Protein AF-A0A3A5AEU1-F1 (afdb_monomer_lite)

Secondary structure (DSSP, 8-state):
-BHHHHHHHHHHHHHHHS-HHHHHHHHHHHHHHHHHHTTSBGGG--HHHHHHHHHHHTTT-S--

Radius of gyration: 13.21 Å; chains: 1; bounding box: 23×36×28 Å

Foldseek 3Di:
DFPLVVLVVVLVVCVVPHDPVVSVVSCVVVVLVCVPGRGHDPVPQDPVNVVVSVCVVCPPVPDD

Sequence (64 aa):
MQVSRVAAIWLEYHRSHSRENTLKSYEAALNPFLAEFANRQIGEISTEEVLSFLNRVTEGRKPQ

Structure (mmCIF, N/CA/C/O backbone):
data_AF-A0A3A5AEU1-F1
#
_entry.id   AF-A0A3A5AEU1-F1
#
loop_
_atom_site.group_PDB
_atom_site.id
_atom_site.type_symbol
_atom_site.label_atom_id
_atom_site.label_alt_id
_atom_site.label_comp_id
_atom_site.label_asym_id
_atom_site.label_entity_id
_atom_site.label_seq_id
_atom_site.pdbx_PDB_ins_code
_atom_site.Cartn_x
_atom_site.Cartn_y
_atom_site.Cartn_z
_atom_site.occupancy
_atom_site.B_iso_or_equiv
_atom_site.auth_seq_id
_atom_site.auth_comp_id
_atom_site.auth_asym_id
_atom_site.auth_atom_id
_atom_site.pdbx_PDB_model_num
ATOM 1 N N . MET A 1 1 ? -1.707 -16.385 -1.427 1.00 92.19 1 MET A N 1
ATOM 2 C CA . MET A 1 1 ? -0.317 -15.953 -1.704 1.00 92.19 1 MET A CA 1
ATOM 3 C C . MET A 1 1 ? 0.072 -14.961 -0.624 1.00 92.19 1 MET A C 1
ATOM 5 O O . MET A 1 1 ? -0.762 -14.123 -0.293 1.00 92.19 1 MET A O 1
ATOM 9 N N . GLN A 1 2 ? 1.286 -15.066 -0.070 1.00 97.44 2 GLN A N 1
ATOM 10 C CA . GLN A 1 2 ? 1.758 -14.109 0.935 1.00 97.44 2 GLN A CA 1
ATOM 11 C C . GLN A 1 2 ? 1.826 -12.698 0.354 1.00 97.44 2 GLN A C 1
ATOM 13 O O . GLN A 1 2 ? 2.243 -12.521 -0.794 1.00 97.44 2 GLN A O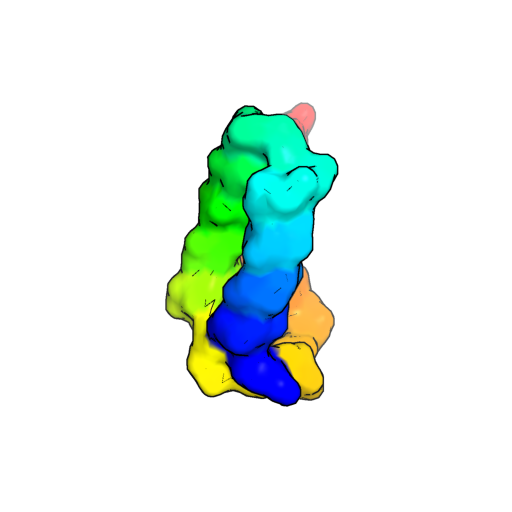 1
ATOM 18 N N . VAL A 1 3 ? 1.441 -11.711 1.155 1.00 97.88 3 VAL A N 1
ATOM 19 C CA . VAL A 1 3 ? 1.390 -10.300 0.756 1.00 97.88 3 VAL A CA 1
ATOM 20 C C . VAL A 1 3 ? 2.751 -9.801 0.286 1.00 97.88 3 VAL A C 1
ATOM 22 O O . VAL A 1 3 ? 2.831 -9.190 -0.775 1.00 97.88 3 VAL A O 1
ATOM 25 N N . SER A 1 4 ? 3.828 -10.128 1.005 1.00 97.81 4 SER A N 1
ATOM 26 C CA . SER A 1 4 ? 5.205 -9.791 0.613 1.00 97.81 4 SER A CA 1
ATOM 27 C C . SER A 1 4 ? 5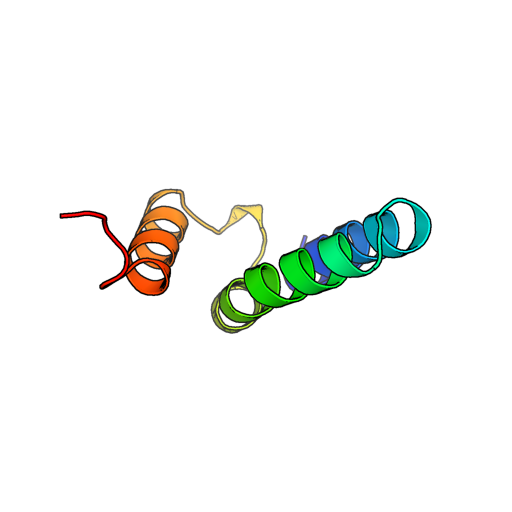.548 -10.253 -0.808 1.00 97.81 4 SER A C 1
ATOM 29 O O . SER A 1 4 ? 6.144 -9.511 -1.589 1.00 97.81 4 SER A O 1
ATOM 31 N N . ARG A 1 5 ? 5.106 -11.458 -1.183 1.00 97.88 5 ARG A N 1
ATOM 32 C CA . ARG A 1 5 ? 5.319 -12.021 -2.520 1.00 97.88 5 ARG A CA 1
ATOM 33 C C . ARG A 1 5 ? 4.477 -11.324 -3.586 1.00 97.88 5 ARG A C 1
ATOM 35 O O . ARG A 1 5 ? 4.993 -11.051 -4.665 1.00 97.88 5 ARG A O 1
ATOM 42 N N . VAL A 1 6 ? 3.208 -11.026 -3.296 1.00 96.69 6 VAL A N 1
ATOM 43 C CA . VAL A 1 6 ? 2.337 -10.273 -4.220 1.00 96.69 6 VAL A CA 1
ATOM 44 C C . VAL A 1 6 ? 2.923 -8.888 -4.484 1.00 96.69 6 VAL A C 1
ATOM 46 O O . VAL A 1 6 ? 3.038 -8.467 -5.632 1.00 96.69 6 VAL A O 1
ATOM 49 N N . ALA A 1 7 ? 3.345 -8.210 -3.421 1.00 97.31 7 ALA A N 1
ATOM 50 C CA . ALA A 1 7 ? 3.905 -6.873 -3.474 1.00 97.31 7 ALA A CA 1
ATOM 51 C C . ALA A 1 7 ? 5.218 -6.827 -4.274 1.00 97.31 7 ALA A C 1
ATOM 53 O O . ALA A 1 7 ? 5.410 -5.916 -5.073 1.00 97.31 7 ALA A O 1
ATOM 54 N N . ALA A 1 8 ? 6.079 -7.842 -4.134 1.00 97.31 8 ALA A N 1
ATOM 55 C CA . ALA A 1 8 ? 7.295 -7.969 -4.935 1.00 97.31 8 ALA A CA 1
ATOM 56 C C . ALA A 1 8 ? 6.997 -8.143 -6.435 1.00 97.31 8 ALA A C 1
ATOM 58 O O . ALA A 1 8 ? 7.609 -7.465 -7.255 1.00 97.31 8 ALA A O 1
ATOM 59 N N . ILE A 1 9 ? 6.034 -9.002 -6.796 1.00 97.50 9 ILE A N 1
ATOM 60 C CA . ILE A 1 9 ? 5.619 -9.203 -8.198 1.00 97.50 9 ILE A CA 1
ATOM 61 C C . ILE A 1 9 ? 5.068 -7.899 -8.786 1.00 97.50 9 ILE A C 1
ATOM 63 O O . ILE A 1 9 ? 5.427 -7.512 -9.897 1.00 97.50 9 ILE A O 1
ATOM 67 N N . TRP A 1 10 ? 4.210 -7.212 -8.032 1.00 97.38 10 TRP A N 1
ATOM 68 C CA . TRP A 1 10 ? 3.613 -5.950 -8.455 1.00 97.38 10 TRP A CA 1
ATOM 69 C C . TRP A 1 10 ? 4.659 -4.835 -8.608 1.00 97.38 10 TRP A C 1
ATOM 71 O O . TRP A 1 10 ? 4.652 -4.116 -9.606 1.00 97.38 10 TRP A O 1
ATOM 81 N N . LEU A 1 11 ? 5.605 -4.717 -7.671 1.00 97.50 11 LEU A N 1
ATOM 82 C CA . LEU A 1 11 ? 6.660 -3.706 -7.744 1.00 97.50 11 LEU A CA 1
ATOM 83 C C . LEU A 1 11 ? 7.631 -3.980 -8.899 1.00 97.50 11 LEU A C 1
ATOM 85 O O . LEU A 1 11 ? 8.040 -3.043 -9.580 1.00 97.50 11 LEU A O 1
ATOM 89 N N . GLU A 1 12 ? 7.958 -5.247 -9.161 1.00 97.94 12 GLU A N 1
ATOM 90 C CA . GLU A 1 12 ? 8.809 -5.630 -10.291 1.00 97.94 12 GLU A CA 1
ATOM 91 C C . GLU A 1 12 ? 8.178 -5.242 -11.632 1.00 97.94 12 GLU A C 1
ATOM 93 O O . GLU A 1 12 ? 8.854 -4.677 -12.490 1.00 97.94 12 GLU A O 1
ATOM 98 N N . TYR A 1 13 ? 6.862 -5.429 -11.785 1.00 97.94 13 TYR A N 1
ATOM 99 C CA . TYR A 1 13 ? 6.145 -4.915 -12.952 1.00 97.94 13 TYR A CA 1
ATOM 100 C C . TYR A 1 13 ? 6.350 -3.403 -13.104 1.00 97.94 13 TYR A C 1
ATOM 102 O O . TYR A 1 13 ? 6.726 -2.927 -14.175 1.00 97.94 13 TYR A O 1
ATOM 110 N N . HIS A 1 14 ? 6.170 -2.631 -12.035 1.00 98.00 14 HIS A N 1
ATOM 111 C CA . HIS A 1 14 ? 6.326 -1.183 -12.123 1.00 98.00 14 HIS A CA 1
ATOM 112 C C . HIS A 1 14 ? 7.772 -0.741 -12.368 1.00 98.00 14 HIS A C 1
ATOM 114 O O . HIS A 1 14 ? 7.967 0.298 -13.000 1.00 98.00 14 HIS A O 1
ATOM 120 N N . ARG A 1 15 ? 8.787 -1.512 -11.952 1.00 97.44 15 ARG A N 1
ATOM 121 C CA . ARG A 1 15 ? 10.202 -1.167 -12.197 1.00 97.44 15 ARG A CA 1
ATOM 122 C C . ARG A 1 15 ? 10.521 -1.044 -13.679 1.00 97.44 15 ARG A C 1
ATOM 124 O O . ARG A 1 15 ? 11.290 -0.168 -14.059 1.00 97.44 15 ARG A O 1
ATOM 131 N N . SER A 1 16 ? 9.906 -1.879 -14.512 1.00 97.25 16 SER A N 1
ATOM 132 C CA . SER A 1 16 ? 10.115 -1.847 -15.964 1.00 97.25 16 SER A CA 1
ATOM 133 C C . SER A 1 16 ? 9.141 -0.933 -16.716 1.00 97.25 16 SER A C 1
ATOM 135 O O . SER A 1 16 ? 9.396 -0.612 -17.873 1.00 97.25 16 SER A O 1
ATOM 137 N N . HIS A 1 17 ? 8.030 -0.518 -16.094 1.00 97.94 17 HIS A N 1
ATOM 138 C CA . HIS A 1 17 ? 6.906 0.114 -16.807 1.00 97.94 17 HIS A CA 1
ATOM 139 C C . HIS A 1 17 ? 6.476 1.476 -16.249 1.00 97.94 17 HIS A C 1
ATOM 141 O O . HIS A 1 17 ? 5.552 2.096 -16.772 1.00 97.94 17 HIS A O 1
ATOM 147 N N . SER A 1 18 ? 7.086 1.957 -15.169 1.00 97.81 18 SER A N 1
ATOM 148 C CA . SER A 1 18 ? 6.723 3.223 -14.527 1.00 97.81 18 SER A CA 1
ATOM 149 C C . SER A 1 18 ? 7.911 4.168 -14.433 1.00 97.81 18 SER A C 1
ATOM 151 O O . SER A 1 18 ? 9.070 3.765 -14.466 1.00 97.81 18 SER A O 1
ATOM 153 N N . ARG A 1 19 ? 7.612 5.465 -14.327 1.00 98.19 19 ARG A N 1
ATOM 154 C CA . ARG A 1 19 ? 8.636 6.485 -14.095 1.00 98.19 19 ARG A CA 1
ATOM 155 C C . ARG A 1 19 ? 9.207 6.339 -12.685 1.00 98.19 19 ARG A C 1
ATOM 157 O O . ARG A 1 19 ? 8.517 5.897 -11.768 1.00 98.19 19 ARG A O 1
ATOM 164 N N . GLU A 1 20 ? 10.445 6.785 -12.498 1.00 97.56 20 GLU A N 1
ATOM 165 C CA . GLU A 1 20 ? 11.145 6.703 -11.211 1.00 97.56 20 GLU A CA 1
ATOM 166 C C . GLU A 1 20 ? 10.369 7.377 -10.065 1.00 97.56 20 GLU A C 1
ATOM 168 O O . GLU A 1 20 ? 10.299 6.853 -8.956 1.00 97.56 20 GLU A O 1
ATOM 173 N N . ASN A 1 21 ? 9.735 8.525 -10.321 1.00 97.69 21 ASN A N 1
ATOM 174 C CA . ASN A 1 21 ? 8.924 9.210 -9.314 1.00 97.69 21 ASN A CA 1
ATOM 175 C C . ASN A 1 21 ? 7.685 8.394 -8.909 1.00 97.69 21 ASN A C 1
ATOM 177 O O . ASN A 1 21 ? 7.363 8.329 -7.727 1.00 97.69 21 ASN A O 1
ATOM 181 N N . THR A 1 22 ? 7.029 7.732 -9.865 1.00 97.69 22 THR A N 1
ATOM 182 C CA . THR A 1 22 ? 5.913 6.816 -9.602 1.00 97.69 22 THR A CA 1
ATOM 183 C C . THR A 1 22 ? 6.364 5.630 -8.755 1.00 97.69 22 THR A C 1
ATOM 185 O O . THR A 1 22 ? 5.697 5.302 -7.778 1.00 97.69 22 THR A O 1
ATOM 188 N N . LEU A 1 23 ? 7.520 5.039 -9.073 1.00 97.94 23 LEU A N 1
ATOM 189 C CA . LEU A 1 23 ? 8.109 3.956 -8.283 1.00 97.94 23 LEU A CA 1
ATOM 190 C C . LEU A 1 23 ? 8.354 4.368 -6.835 1.00 97.94 23 LEU A C 1
ATOM 192 O O . LEU A 1 23 ? 7.898 3.681 -5.926 1.00 97.94 23 LEU A O 1
ATOM 196 N N . LYS A 1 24 ? 8.978 5.530 -6.616 1.00 97.75 24 LYS A N 1
ATOM 197 C CA . LYS A 1 24 ? 9.200 6.071 -5.267 1.00 97.75 24 LYS A CA 1
ATOM 198 C C . LYS A 1 24 ? 7.887 6.275 -4.510 1.00 97.75 24 LYS A C 1
ATOM 200 O O . LYS A 1 24 ? 7.807 5.952 -3.328 1.00 97.75 24 LYS A O 1
ATOM 205 N N . SER A 1 25 ? 6.848 6.790 -5.173 1.00 97.25 25 SER A N 1
ATOM 206 C CA . SER A 1 25 ? 5.522 6.946 -4.560 1.00 97.25 25 SER A CA 1
ATOM 207 C C . SER A 1 25 ? 4.887 5.604 -4.194 1.00 97.25 25 SER A C 1
ATOM 209 O O . SER A 1 25 ? 4.295 5.482 -3.124 1.00 97.25 25 SER A O 1
ATOM 211 N N . TYR A 1 26 ? 5.024 4.597 -5.054 1.00 97.50 26 TYR A N 1
ATOM 212 C CA . TYR A 1 26 ? 4.535 3.250 -4.790 1.00 97.50 26 TYR A CA 1
ATOM 213 C C . TYR A 1 26 ? 5.268 2.593 -3.629 1.00 97.50 26 TYR A C 1
ATOM 215 O O . TYR A 1 26 ? 4.607 2.144 -2.701 1.00 97.50 26 TYR A O 1
ATOM 223 N N . GLU A 1 27 ? 6.599 2.607 -3.614 1.00 96.94 27 GLU A N 1
ATOM 224 C CA . GLU A 1 27 ? 7.392 2.086 -2.494 1.00 96.94 27 GLU A CA 1
ATOM 225 C C . GLU A 1 27 ? 7.025 2.783 -1.176 1.00 96.94 27 GLU A C 1
ATOM 227 O O . GLU A 1 27 ? 6.793 2.117 -0.166 1.00 96.94 27 GLU A O 1
ATOM 232 N N . ALA A 1 28 ? 6.872 4.111 -1.190 1.00 95.56 28 ALA A N 1
ATOM 233 C CA . ALA A 1 28 ? 6.471 4.875 -0.011 1.00 95.56 28 ALA A CA 1
ATOM 234 C C . ALA A 1 28 ? 5.087 4.469 0.529 1.00 95.56 28 ALA A C 1
ATOM 236 O O . ALA A 1 28 ? 4.912 4.392 1.745 1.00 95.56 28 ALA A O 1
ATOM 237 N N . ALA A 1 29 ? 4.115 4.194 -0.347 1.00 93.88 29 ALA A N 1
ATOM 238 C CA . ALA A 1 29 ? 2.783 3.733 0.049 1.00 93.88 29 ALA A CA 1
ATOM 239 C C . ALA A 1 29 ? 2.764 2.254 0.479 1.00 93.88 29 ALA A C 1
ATOM 241 O O . ALA A 1 29 ? 2.017 1.873 1.381 1.00 93.88 29 ALA A O 1
ATOM 242 N N . LEU A 1 30 ? 3.594 1.422 -0.149 1.00 96.31 30 LEU A N 1
ATOM 243 C CA . LEU A 1 30 ? 3.661 -0.021 0.073 1.00 96.31 30 LEU A CA 1
ATOM 244 C C . LEU A 1 30 ? 4.373 -0.367 1.388 1.00 96.31 30 LEU A C 1
ATOM 246 O O . LEU A 1 30 ? 3.972 -1.305 2.068 1.00 96.31 30 LEU A O 1
ATOM 250 N N . ASN A 1 31 ? 5.397 0.399 1.775 1.00 96.31 31 ASN A N 1
ATOM 251 C CA . ASN A 1 31 ? 6.172 0.181 3.000 1.00 96.31 31 ASN A CA 1
ATOM 252 C C . ASN A 1 31 ? 5.317 0.055 4.277 1.00 96.31 31 ASN A C 1
ATOM 254 O O . ASN A 1 31 ? 5.453 -0.960 4.964 1.00 96.31 31 ASN A O 1
ATOM 258 N N . PRO A 1 32 ? 4.420 1.005 4.617 1.00 96.38 32 PRO A N 1
ATOM 259 C CA . PRO A 1 32 ? 3.575 0.870 5.804 1.00 96.38 32 PRO A CA 1
ATOM 260 C C . PRO A 1 32 ? 2.598 -0.307 5.692 1.00 96.38 32 PRO A C 1
ATOM 262 O O . PRO A 1 32 ? 2.320 -0.960 6.692 1.00 96.38 32 PRO A O 1
ATOM 265 N N . PHE A 1 33 ? 2.118 -0.625 4.487 1.00 96.44 33 PHE A N 1
ATOM 266 C CA . PHE A 1 33 ? 1.250 -1.782 4.272 1.00 96.44 33 PHE A CA 1
ATOM 267 C C . PHE A 1 33 ? 1.998 -3.103 4.513 1.00 96.44 33 PHE A C 1
ATOM 269 O O . PHE A 1 33 ? 1.502 -3.998 5.194 1.00 96.44 33 PHE A O 1
ATOM 276 N N . LEU A 1 34 ? 3.226 -3.226 4.005 1.00 97.62 34 LEU A N 1
ATOM 277 C CA . LEU A 1 34 ? 4.067 -4.402 4.221 1.00 97.62 34 LEU A CA 1
ATOM 278 C C . LEU A 1 34 ? 4.491 -4.556 5.679 1.00 97.62 34 LEU A C 1
ATOM 280 O O . LEU A 1 34 ? 4.531 -5.683 6.165 1.00 97.62 34 LEU A O 1
ATOM 284 N N . ALA A 1 35 ? 4.751 -3.457 6.388 1.00 97.06 35 ALA A N 1
ATOM 285 C CA . ALA A 1 35 ? 5.070 -3.504 7.813 1.00 97.06 35 ALA A CA 1
ATOM 286 C C . ALA A 1 35 ? 3.968 -4.194 8.640 1.00 97.06 35 ALA A C 1
ATOM 288 O O . ALA A 1 35 ? 4.272 -4.857 9.628 1.00 97.06 35 ALA A O 1
ATOM 289 N N . GLU A 1 36 ? 2.706 -4.076 8.219 1.00 96.81 36 GLU A N 1
ATOM 290 C CA . GLU A 1 36 ? 1.562 -4.6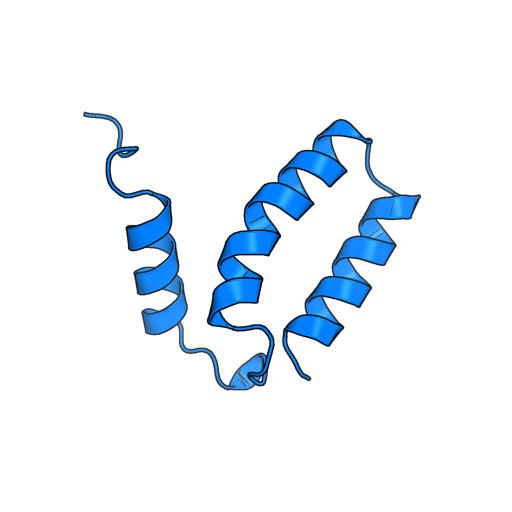64 8.918 1.00 96.81 36 GLU A CA 1
ATOM 291 C C . GLU A 1 36 ? 1.155 -6.041 8.369 1.00 96.81 36 GLU A C 1
ATOM 293 O O . GLU A 1 36 ? 0.842 -6.953 9.135 1.00 96.81 36 GLU A O 1
ATOM 298 N N . PHE A 1 37 ? 1.175 -6.225 7.046 1.00 97.75 37 PHE A N 1
ATOM 299 C CA . PHE A 1 37 ? 0.538 -7.380 6.405 1.00 97.75 37 PHE A CA 1
ATOM 300 C C . PHE A 1 37 ? 1.502 -8.363 5.723 1.00 97.75 37 PHE A C 1
ATOM 302 O O . PHE A 1 37 ? 1.044 -9.410 5.267 1.00 97.75 37 PHE A O 1
ATOM 309 N N . ALA A 1 38 ? 2.815 -8.095 5.646 1.00 97.44 38 ALA A N 1
ATOM 310 C CA . ALA A 1 38 ? 3.756 -8.844 4.790 1.00 97.44 38 ALA A CA 1
ATOM 311 C C . ALA A 1 38 ? 3.692 -10.378 4.915 1.00 97.44 38 ALA A C 1
ATOM 313 O O . ALA A 1 38 ? 3.783 -11.073 3.898 1.00 97.44 38 ALA A O 1
ATOM 314 N N . ASN A 1 39 ? 3.530 -10.891 6.137 1.00 97.69 39 ASN A N 1
ATOM 315 C CA . ASN A 1 39 ? 3.563 -12.328 6.437 1.00 97.69 39 ASN A CA 1
ATOM 316 C C . ASN A 1 39 ? 2.190 -13.014 6.328 1.00 97.69 39 ASN A C 1
ATOM 318 O O . ASN A 1 39 ? 2.092 -14.227 6.513 1.00 97.69 39 ASN A O 1
ATOM 322 N N . ARG A 1 40 ? 1.122 -12.262 6.040 1.00 97.62 40 ARG A N 1
ATOM 323 C CA . ARG A 1 40 ? -0.247 -12.786 5.935 1.00 97.62 40 ARG A CA 1
ATOM 324 C C . ARG A 1 40 ? -0.561 -13.246 4.519 1.00 97.62 40 ARG A C 1
ATOM 326 O O . ARG A 1 40 ? 0.075 -12.808 3.552 1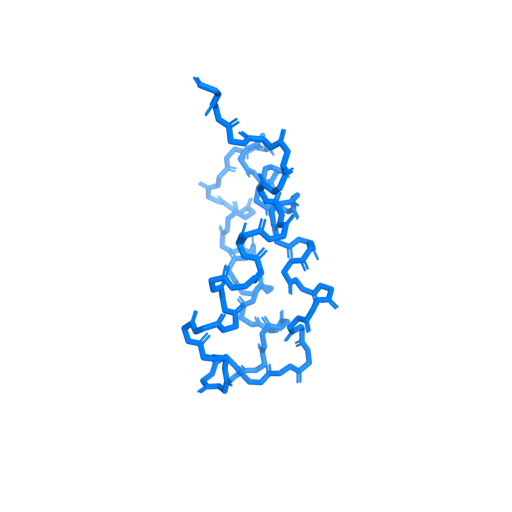.00 97.62 40 ARG A O 1
ATOM 333 N N . GLN A 1 41 ? -1.555 -14.119 4.367 1.00 97.81 41 GLN A N 1
ATOM 33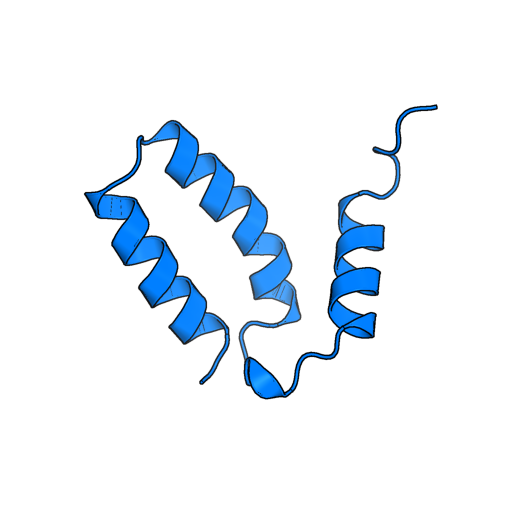4 C CA . GLN A 1 41 ? -2.097 -14.408 3.041 1.00 97.81 41 GLN A CA 1
ATOM 335 C C . GLN A 1 41 ? -2.991 -13.256 2.591 1.00 97.81 41 GLN A C 1
ATOM 337 O O . GLN A 1 41 ? -3.828 -12.779 3.346 1.00 97.81 41 GLN A O 1
ATOM 342 N N . ILE A 1 42 ? -2.875 -12.853 1.324 1.00 93.69 42 ILE A N 1
ATOM 343 C CA . ILE A 1 42 ? -3.702 -11.771 0.768 1.00 93.69 42 ILE A CA 1
ATOM 344 C C . ILE A 1 42 ? -5.214 -12.029 0.910 1.00 93.69 42 ILE A C 1
ATOM 346 O O . ILE A 1 42 ? -5.974 -11.089 1.090 1.00 93.69 42 ILE A O 1
ATOM 350 N N . GLY A 1 43 ? -5.643 -13.297 0.874 1.00 95.00 43 GLY A N 1
ATOM 351 C CA . GLY A 1 43 ? -7.049 -13.686 1.040 1.00 95.00 43 GLY A CA 1
ATOM 352 C C . GLY A 1 43 ? -7.548 -13.706 2.488 1.00 95.00 43 GLY A C 1
ATOM 353 O O . GLY A 1 43 ? -8.732 -13.921 2.701 1.00 95.00 43 GLY A O 1
ATOM 354 N N . GLU A 1 44 ? -6.666 -13.506 3.471 1.00 96.44 44 GLU A N 1
ATOM 355 C CA . GLU A 1 44 ? -7.011 -13.447 4.900 1.00 96.44 44 GLU A CA 1
ATOM 356 C C . GLU A 1 44 ? -7.147 -12.010 5.410 1.00 96.44 44 GLU A C 1
ATOM 358 O O . GLU A 1 44 ? -7.478 -11.818 6.576 1.00 96.44 44 GLU A O 1
ATOM 363 N N . ILE A 1 45 ? -6.833 -11.005 4.585 1.00 97.25 45 ILE A N 1
ATOM 364 C CA . ILE A 1 45 ? -6.978 -9.597 4.959 1.00 97.25 45 ILE A CA 1
ATOM 365 C C . ILE A 1 45 ? -8.426 -9.194 4.707 1.00 97.25 45 ILE A C 1
ATOM 367 O O . ILE A 1 45 ? -8.889 -9.220 3.563 1.00 97.25 45 ILE A O 1
ATOM 371 N N . SER A 1 46 ? -9.136 -8.813 5.764 1.00 97.62 46 SER A N 1
ATOM 372 C CA . SER A 1 46 ? -10.520 -8.363 5.649 1.00 97.62 46 SER A CA 1
ATOM 373 C C . SER A 1 46 ? -10.610 -6.912 5.169 1.00 97.62 46 SER A C 1
ATOM 375 O O . SER A 1 46 ? -9.663 -6.124 5.260 1.00 97.62 46 SER A O 1
ATOM 377 N N . THR A 1 47 ? -11.785 -6.524 4.676 1.00 97.56 47 THR A N 1
ATOM 378 C CA . THR A 1 47 ? -12.057 -5.133 4.301 1.00 97.56 47 THR A CA 1
ATOM 379 C C . THR A 1 47 ? -11.931 -4.187 5.499 1.00 97.56 47 THR A C 1
ATOM 381 O O . THR A 1 47 ? -11.400 -3.088 5.356 1.00 97.56 47 THR A O 1
ATOM 384 N N . GLU A 1 48 ? -12.357 -4.607 6.688 1.00 98.06 48 GLU A N 1
ATOM 385 C CA . GLU A 1 48 ? -12.282 -3.829 7.931 1.00 98.06 48 GLU A CA 1
ATOM 386 C C . GLU A 1 48 ? -10.834 -3.557 8.352 1.00 98.06 48 GLU A C 1
ATOM 388 O O . GLU A 1 48 ? -10.517 -2.464 8.830 1.00 98.06 48 GLU A O 1
ATOM 393 N N . GLU A 1 49 ? -9.940 -4.523 8.143 1.00 97.56 49 GLU A N 1
ATOM 394 C CA . GLU A 1 49 ? -8.510 -4.364 8.415 1.00 97.56 49 GLU A CA 1
ATOM 395 C C . GLU A 1 49 ? -7.874 -3.359 7.454 1.00 97.56 49 GLU A C 1
ATOM 397 O O . GLU A 1 49 ? -7.149 -2.464 7.893 1.00 97.56 49 GLU A O 1
ATOM 402 N N . VAL A 1 50 ? -8.219 -3.432 6.162 1.00 96.56 50 VAL A N 1
ATOM 403 C CA . VAL A 1 50 ? -7.787 -2.438 5.167 1.00 96.56 50 VAL A CA 1
ATOM 404 C C . VAL A 1 50 ? -8.313 -1.047 5.524 1.00 96.56 50 VAL A C 1
ATOM 406 O O . VAL A 1 50 ? -7.550 -0.083 5.508 1.00 96.56 50 VAL A O 1
ATOM 409 N N . LEU A 1 51 ? -9.590 -0.916 5.889 1.00 96.31 51 LEU A N 1
ATOM 410 C CA . LEU A 1 51 ? -10.174 0.366 6.296 1.00 96.31 51 LEU A CA 1
ATOM 411 C C . LEU A 1 51 ? -9.496 0.930 7.548 1.00 96.31 51 LEU A C 1
ATOM 413 O O . LEU A 1 51 ? -9.213 2.127 7.616 1.00 96.31 51 LEU A O 1
ATOM 417 N N . SER A 1 52 ? -9.202 0.078 8.528 1.00 96.44 52 SER A N 1
ATOM 418 C CA . SER A 1 52 ? -8.491 0.473 9.747 1.00 96.44 52 SER A CA 1
ATOM 419 C C . SER A 1 52 ? -7.073 0.949 9.438 1.00 96.44 52 SER A C 1
ATOM 421 O O . SER A 1 52 ? -6.654 1.991 9.943 1.00 96.44 52 SER A O 1
ATOM 423 N N . PHE A 1 53 ? -6.359 0.244 8.558 1.00 96.12 53 PHE A N 1
ATOM 424 C CA . PHE A 1 53 ? -5.056 0.669 8.051 1.00 96.12 53 PHE A CA 1
ATOM 425 C C . PHE A 1 53 ? -5.134 2.037 7.364 1.00 96.12 53 PHE A C 1
ATOM 427 O O . PHE A 1 53 ? -4.389 2.949 7.727 1.00 96.12 53 PHE A O 1
ATOM 434 N N . LEU A 1 54 ? -6.071 2.213 6.427 1.00 94.44 54 LEU A N 1
ATOM 435 C CA . LEU A 1 54 ? -6.250 3.463 5.685 1.00 94.44 54 LEU A CA 1
ATOM 436 C C . LEU A 1 54 ? -6.573 4.641 6.610 1.00 94.44 54 LEU A C 1
ATOM 438 O O . LEU A 1 54 ? -6.021 5.728 6.434 1.00 94.44 54 LEU A O 1
ATOM 442 N N . ASN A 1 55 ? -7.415 4.428 7.623 1.00 94.06 55 ASN A N 1
ATOM 443 C CA . ASN A 1 55 ? -7.715 5.449 8.625 1.00 94.06 55 ASN A CA 1
ATOM 444 C C . ASN A 1 55 ? -6.463 5.876 9.401 1.00 94.06 55 ASN A C 1
ATOM 446 O O . ASN A 1 55 ? -6.254 7.074 9.565 1.00 94.06 55 ASN A O 1
ATOM 450 N N . ARG A 1 56 ? -5.608 4.932 9.820 1.00 92.94 56 ARG A N 1
ATOM 451 C CA . ARG A 1 56 ? -4.365 5.251 10.545 1.00 92.94 56 ARG A CA 1
ATOM 452 C C . ARG A 1 56 ? -3.362 6.012 9.683 1.00 92.94 56 ARG A C 1
ATOM 454 O O . ARG A 1 56 ? -2.802 7.005 10.128 1.00 92.94 56 ARG A O 1
ATOM 461 N N . VAL A 1 57 ? -3.142 5.595 8.435 1.00 91.38 57 VAL A N 1
ATOM 462 C CA . VAL A 1 57 ? -2.138 6.252 7.568 1.00 91.38 57 VAL A CA 1
ATOM 463 C C . VAL A 1 57 ? -2.591 7.616 7.034 1.00 91.38 57 VAL A C 1
ATOM 465 O O . VAL A 1 57 ? -1.766 8.394 6.552 1.00 91.38 57 VAL A O 1
ATOM 468 N N . THR A 1 58 ? -3.889 7.919 7.115 1.00 89.75 58 THR A N 1
ATOM 469 C CA . THR A 1 58 ? -4.467 9.219 6.726 1.00 89.75 58 THR A CA 1
ATOM 470 C C . THR A 1 58 ? -4.873 10.082 7.921 1.00 89.75 58 THR A C 1
ATOM 472 O O . THR A 1 58 ? -5.376 11.196 7.735 1.00 89.75 58 THR A O 1
ATOM 475 N N . GLU A 1 59 ? -4.639 9.610 9.145 1.00 89.12 59 GLU A N 1
ATOM 476 C CA . GLU A 1 59 ? -4.930 10.360 10.361 1.00 89.12 59 GLU A CA 1
ATOM 477 C C . GLU A 1 59 ? -4.185 11.705 10.360 1.00 89.12 59 GLU A C 1
ATOM 479 O O . GLU A 1 59 ? -3.028 11.806 9.949 1.00 89.12 59 GLU A O 1
ATOM 484 N N . GLY A 1 60 ? -4.886 12.781 10.729 1.00 81.88 60 GLY A N 1
ATOM 485 C CA . GLY A 1 60 ? -4.346 14.146 10.694 1.00 81.88 60 GLY A CA 1
ATOM 486 C C . GLY A 1 60 ? -4.116 14.736 9.293 1.00 81.88 60 GLY A C 1
ATOM 487 O O . GLY A 1 60 ? -3.692 15.884 9.192 1.00 81.88 60 GLY A O 1
ATOM 488 N N . ARG A 1 61 ? -4.410 13.997 8.212 1.00 78.00 61 ARG A N 1
ATOM 489 C CA . ARG A 1 61 ? -4.321 14.472 6.814 1.00 78.00 61 ARG A CA 1
ATOM 490 C C . ARG A 1 61 ? -5.680 14.662 6.141 1.00 78.00 61 ARG A C 1
ATOM 492 O O . ARG A 1 61 ? -5.729 14.983 4.955 1.00 78.00 61 ARG A O 1
ATOM 499 N N . LYS A 1 62 ? -6.779 14.451 6.871 1.00 69.00 62 LYS A N 1
ATOM 500 C CA . LYS A 1 62 ? -8.125 14.755 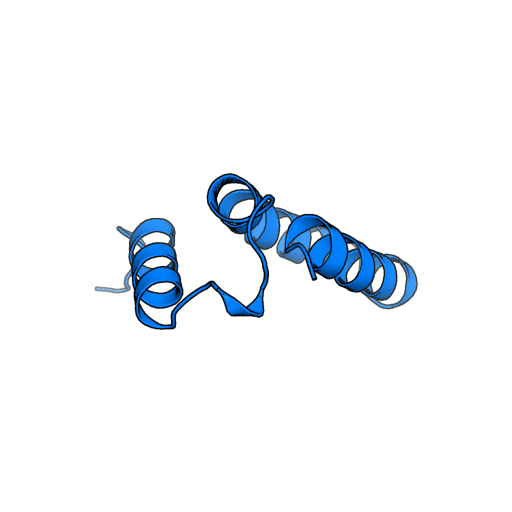6.376 1.00 69.00 62 LYS A CA 1
ATOM 501 C C . LYS A 1 62 ? -8.237 16.275 6.178 1.00 69.00 62 LYS A C 1
ATOM 503 O O . LYS A 1 62 ? -7.942 17.002 7.128 1.00 69.00 62 LYS A O 1
ATOM 508 N N . PRO A 1 63 ? -8.613 16.756 4.977 1.00 66.56 63 PRO A N 1
ATOM 509 C CA . PRO A 1 63 ? -8.912 18.168 4.772 1.00 66.56 63 PRO A CA 1
ATOM 510 C C . PRO A 1 63 ? -9.995 18.604 5.766 1.00 66.56 63 PRO A C 1
ATOM 512 O O . PRO A 1 63 ? -10.944 17.847 5.983 1.00 66.56 63 PRO A O 1
ATOM 515 N N . GLN A 1 64 ? -9.807 19.770 6.390 1.00 57.47 64 GLN A N 1
ATOM 516 C CA . GLN A 1 64 ? -10.840 20.412 7.210 1.00 57.47 64 GLN A CA 1
ATOM 517 C C . GLN A 1 64 ? -11.976 20.936 6.335 1.00 57.47 64 GLN A C 1
ATOM 519 O O . GLN A 1 64 ? -11.676 21.375 5.200 1.00 57.47 64 GLN A O 1
#

pLDDT: mean 94.49, std 7.61, range [57.47, 98.19]